Protein AF-A0A5N6K9A7-F1 (afdb_monomer_lite)

Organism: Monilinia laxa (NCBI:txid61186)

Radius of gyration: 18.16 Å; chains: 1; bounding box: 36×32×53 Å

pLDDT: mean 85.31, std 17.47, range [43.31, 98.75]

Secondary structure (DSSP, 8-state):
--HHHHTTT---SSGGGG--TT-----HHHHHH-S-SSSBPEE-S-HHHHH-B-TT--BS-BSEE---TT---EEEEEEEBS-TT--TTTSSSSSPPPEEEEE--TTSSS-EEEEPEE-SSEEEEEEEGGGS--TT-EEEEEEEEEETTEE-TT--HHHHHHHTTTS-EEEEEEEEEEE-

Structure (mmCIF, N/CA/C/O backbone):
data_AF-A0A5N6K9A7-F1
#
_entry.id   AF-A0A5N6K9A7-F1
#
loop_
_atom_site.group_PDB
_atom_site.id
_atom_site.type_symbol
_atom_site.label_atom_id
_atom_site.label_alt_id
_atom_site.label_comp_id
_atom_site.label_asym_id
_atom_site.label_entity_id
_atom_site.label_seq_id
_atom_site.pdbx_PDB_ins_code
_atom_site.Cartn_x
_atom_site.Cartn_y
_atom_site.Cartn_z
_atom_site.occupancy
_atom_site.B_iso_or_equiv
_atom_site.auth_seq_id
_atom_site.auth_comp_id
_atom_site.auth_asym_id
_atom_site.auth_atom_id
_atom_site.pdbx_PDB_model_num
ATOM 1 N N . MET A 1 1 ? 2.506 -6.231 -30.644 1.00 43.56 1 MET A N 1
ATOM 2 C CA . MET A 1 1 ? 2.760 -5.027 -29.828 1.00 43.56 1 MET A CA 1
ATOM 3 C C . MET A 1 1 ? 2.433 -3.835 -30.696 1.00 43.56 1 MET A C 1
ATOM 5 O O . MET A 1 1 ? 2.928 -3.794 -31.818 1.00 43.56 1 MET A O 1
ATOM 9 N N . SER A 1 2 ? 1.541 -2.961 -30.240 1.00 44.22 2 SER A N 1
ATOM 10 C CA . SER A 1 2 ? 1.207 -1.730 -30.962 1.00 44.22 2 SER A CA 1
ATOM 11 C C . SER A 1 2 ? 2.264 -0.651 -30.682 1.00 44.22 2 SER A C 1
ATOM 13 O O . SER A 1 2 ? 3.007 -0.740 -29.702 1.00 44.22 2 SER A O 1
ATOM 15 N N . ASN A 1 3 ? 2.329 0.389 -31.517 1.00 43.31 3 ASN A N 1
ATOM 16 C CA . ASN A 1 3 ? 3.191 1.550 -31.252 1.00 43.31 3 ASN A CA 1
ATOM 17 C C . ASN A 1 3 ? 2.805 2.267 -29.944 1.00 43.31 3 ASN A C 1
ATOM 19 O O . ASN A 1 3 ? 3.650 2.902 -29.318 1.00 43.31 3 ASN A O 1
ATOM 23 N N . GLU A 1 4 ? 1.553 2.115 -29.501 1.00 50.56 4 GLU A N 1
ATOM 24 C CA . GLU A 1 4 ? 1.071 2.623 -28.216 1.00 50.56 4 GLU A CA 1
ATOM 25 C C . GLU A 1 4 ? 1.724 1.876 -27.044 1.00 50.56 4 GLU A C 1
ATOM 27 O O . GLU A 1 4 ? 2.183 2.522 -26.108 1.00 50.56 4 GLU A O 1
ATOM 32 N N . ASP A 1 5 ? 1.875 0.548 -27.133 1.00 46.38 5 ASP A N 1
ATOM 33 C CA . ASP A 1 5 ? 2.557 -0.257 -26.107 1.00 46.38 5 ASP A CA 1
ATOM 34 C C . ASP A 1 5 ? 4.063 0.050 -26.030 1.00 46.38 5 ASP A C 1
ATOM 36 O O . ASP A 1 5 ? 4.670 0.003 -24.956 1.00 46.38 5 ASP A O 1
ATOM 40 N N . PHE A 1 6 ? 4.686 0.348 -27.176 1.00 51.25 6 PHE A N 1
ATOM 41 C CA . PHE A 1 6 ? 6.111 0.677 -27.267 1.00 51.25 6 PHE A CA 1
ATOM 42 C C . PHE A 1 6 ? 6.404 2.077 -26.707 1.00 51.25 6 PHE A C 1
ATOM 44 O O . PHE A 1 6 ? 7.316 2.242 -25.893 1.00 51.25 6 PHE A O 1
ATOM 51 N N . GLY A 1 7 ? 5.569 3.060 -27.062 1.00 49.47 7 GLY A N 1
ATOM 52 C CA . GLY A 1 7 ? 5.656 4.448 -26.603 1.00 49.47 7 GLY A CA 1
ATOM 53 C C . GLY A 1 7 ? 5.235 4.682 -25.148 1.00 49.47 7 GLY A C 1
ATOM 54 O O . GLY A 1 7 ? 5.228 5.829 -24.724 1.00 49.47 7 GLY A O 1
ATOM 55 N N . ILE A 1 8 ? 4.876 3.631 -24.399 1.00 51.97 8 ILE A N 1
ATOM 56 C CA . ILE A 1 8 ? 4.678 3.641 -22.934 1.00 51.97 8 ILE A CA 1
ATOM 57 C C . ILE A 1 8 ? 5.927 3.129 -22.191 1.00 51.97 8 ILE A C 1
ATOM 59 O O . ILE A 1 8 ? 6.092 3.396 -21.004 1.00 51.97 8 ILE A O 1
ATOM 63 N N . LYS A 1 9 ? 6.811 2.374 -22.860 1.00 43.75 9 LYS A N 1
ATOM 64 C CA . LYS A 1 9 ? 7.976 1.729 -22.222 1.00 43.75 9 LYS A CA 1
ATOM 65 C C . LYS A 1 9 ? 9.311 2.386 -22.548 1.00 43.75 9 LYS A C 1
ATOM 67 O O . LYS A 1 9 ? 10.264 2.191 -21.804 1.00 43.75 9 LYS A O 1
ATOM 72 N N . HIS A 1 10 ? 9.401 3.112 -23.657 1.00 50.91 10 HIS A N 1
ATOM 73 C CA . HIS A 1 10 ? 10.628 3.771 -24.088 1.00 50.91 10 HIS A CA 1
ATOM 74 C C . HIS A 1 10 ? 10.335 5.244 -24.342 1.00 50.91 10 HIS A C 1
ATOM 76 O O . HIS A 1 10 ? 9.653 5.575 -25.308 1.00 50.91 10 HIS A O 1
ATOM 82 N N . PHE A 1 11 ? 10.865 6.120 -23.485 1.00 51.84 11 PHE A N 1
ATOM 83 C CA . PHE A 1 11 ? 10.839 7.563 -23.707 1.00 51.84 11 PHE A CA 1
ATOM 84 C C . PHE A 1 11 ? 12.014 7.919 -24.632 1.00 51.84 11 PHE A C 1
ATOM 86 O O . PHE A 1 11 ? 13.167 7.847 -24.195 1.00 51.84 11 PHE A O 1
ATOM 93 N N . PRO A 1 12 ? 11.789 8.228 -25.920 1.00 51.00 12 PRO A N 1
ATOM 94 C CA . PRO A 1 12 ? 12.880 8.554 -26.824 1.00 51.00 12 PRO A CA 1
ATOM 95 C C . PRO A 1 12 ? 13.556 9.863 -26.396 1.00 51.00 12 PRO A C 1
ATOM 97 O O . PRO A 1 12 ? 12.897 10.825 -26.003 1.00 51.00 12 PRO A O 1
ATOM 100 N N . ALA A 1 13 ? 14.886 9.911 -26.514 1.00 45.12 13 ALA A N 1
ATOM 101 C CA . ALA A 1 13 ? 15.670 11.126 -26.274 1.00 45.12 13 ALA A CA 1
ATOM 102 C C . ALA A 1 13 ? 15.270 12.277 -27.220 1.00 45.12 13 ALA A C 1
ATOM 104 O O . ALA A 1 13 ? 15.420 13.449 -26.878 1.00 45.12 13 ALA A O 1
ATOM 105 N N . ASP A 1 14 ? 14.719 11.932 -28.388 1.00 50.00 14 ASP A N 1
ATOM 106 C CA . ASP A 1 14 ? 14.098 12.860 -29.323 1.00 50.00 14 ASP A CA 1
ATOM 107 C C . ASP A 1 14 ? 12.569 12.737 -29.257 1.00 50.00 14 ASP A C 1
ATOM 109 O O . ASP A 1 14 ? 11.982 11.702 -29.585 1.00 50.00 14 ASP A O 1
ATOM 113 N N . LYS A 1 15 ? 11.917 13.827 -28.847 1.00 53.06 15 LYS A N 1
ATOM 114 C CA . LYS A 1 15 ? 10.461 13.927 -28.679 1.00 53.06 15 LYS A CA 1
ATOM 115 C C . LYS A 1 15 ? 9.676 13.703 -29.977 1.00 53.06 15 LYS A C 1
ATOM 117 O O . LYS A 1 15 ? 8.495 13.366 -29.914 1.00 53.06 15 LYS A O 1
ATOM 122 N N . SER A 1 16 ? 10.307 13.866 -31.140 1.00 56.94 16 SER A N 1
ATOM 123 C CA . SER A 1 16 ? 9.685 13.639 -32.452 1.00 56.94 16 SER A CA 1
ATOM 124 C C . SER A 1 16 ? 9.429 12.158 -32.766 1.00 56.94 16 SER A C 1
ATOM 126 O O . SER A 1 16 ? 8.637 11.844 -33.653 1.00 56.94 16 SER A O 1
ATOM 128 N N . HIS A 1 17 ? 10.026 11.237 -32.004 1.00 58.94 17 HIS A N 1
ATOM 129 C CA . HIS A 1 17 ? 9.906 9.790 -32.202 1.00 58.94 17 HIS A CA 1
ATOM 130 C C . HIS A 1 17 ? 8.843 9.121 -31.321 1.00 58.94 17 HIS A C 1
ATOM 132 O O . HIS A 1 17 ? 8.849 7.903 -31.161 1.00 58.94 17 HIS A O 1
ATOM 138 N N . PHE A 1 18 ? 7.912 9.886 -30.741 1.00 52.88 18 PHE A N 1
ATOM 139 C CA . PHE A 1 18 ? 6.827 9.299 -29.950 1.00 52.88 18 PHE A CA 1
ATOM 140 C C . PHE A 1 18 ? 5.837 8.480 -30.801 1.00 52.88 18 PHE A C 1
ATOM 142 O O . PHE A 1 18 ? 5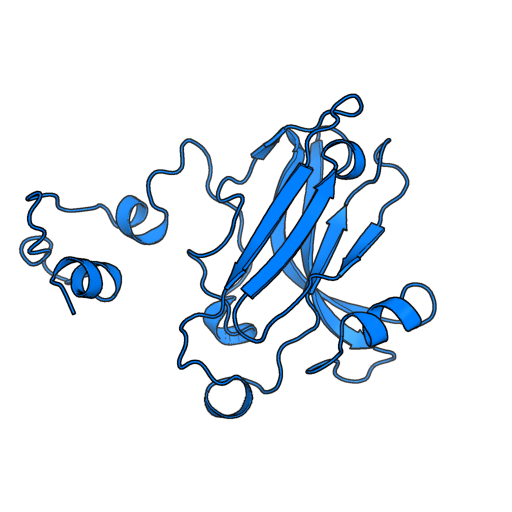.123 7.664 -30.236 1.00 52.88 18 PHE A O 1
ATOM 149 N N . PHE A 1 19 ? 5.814 8.658 -32.136 1.00 57.25 19 PHE A N 1
ATOM 150 C CA . PHE A 1 19 ? 5.053 7.888 -33.148 1.00 57.25 19 PHE A CA 1
ATOM 151 C C . PHE A 1 19 ? 3.651 7.402 -32.716 1.00 57.25 19 PHE A C 1
ATOM 153 O O . PHE A 1 19 ? 3.182 6.341 -33.140 1.00 57.25 19 PHE A O 1
ATOM 160 N N . ARG A 1 20 ? 2.967 8.180 -31.870 1.00 57.44 20 ARG A N 1
ATOM 161 C CA . ARG A 1 20 ? 1.601 7.908 -31.432 1.00 57.44 20 ARG A CA 1
ATOM 162 C C . ARG A 1 20 ? 0.644 8.305 -32.546 1.00 57.44 20 ARG A C 1
ATOM 164 O O . ARG A 1 20 ? 0.802 9.363 -33.155 1.00 57.44 20 ARG A O 1
ATOM 171 N N . ASN A 1 21 ? -0.388 7.493 -32.765 1.00 50.00 21 ASN A N 1
ATOM 172 C CA . ASN A 1 21 ? -1.417 7.765 -33.774 1.00 50.00 21 ASN A CA 1
ATOM 173 C C . ASN A 1 21 ? -2.190 9.074 -33.516 1.00 50.00 21 ASN A C 1
ATOM 175 O O . ASN A 1 21 ? -2.781 9.620 -34.441 1.00 50.00 21 ASN A O 1
ATOM 179 N N . ASP A 1 22 ? -2.178 9.585 -32.279 1.00 58.28 22 ASP A N 1
ATOM 180 C CA . ASP A 1 22 ? -2.814 10.850 -31.891 1.00 58.28 22 ASP A CA 1
ATOM 181 C C . ASP A 1 22 ? -1.921 12.091 -32.101 1.00 58.28 22 ASP A C 1
ATOM 183 O O . ASP A 1 22 ? -2.355 13.209 -31.821 1.00 58.28 22 ASP A O 1
ATOM 187 N N . GLY A 1 23 ? -0.683 11.914 -32.582 1.00 57.12 23 GLY A N 1
ATOM 188 C CA . GLY A 1 23 ? 0.262 13.001 -32.853 1.00 57.12 23 GLY A CA 1
ATOM 189 C C . GLY A 1 23 ? 0.718 13.774 -31.611 1.00 57.12 23 GLY A C 1
ATOM 190 O O . GLY A 1 23 ? 1.364 14.814 -31.744 1.00 57.12 23 GLY A O 1
ATOM 191 N N . LYS A 1 24 ? 0.388 13.302 -30.401 1.00 58.09 24 LYS A N 1
ATOM 192 C CA . LYS A 1 24 ? 0.774 13.970 -29.15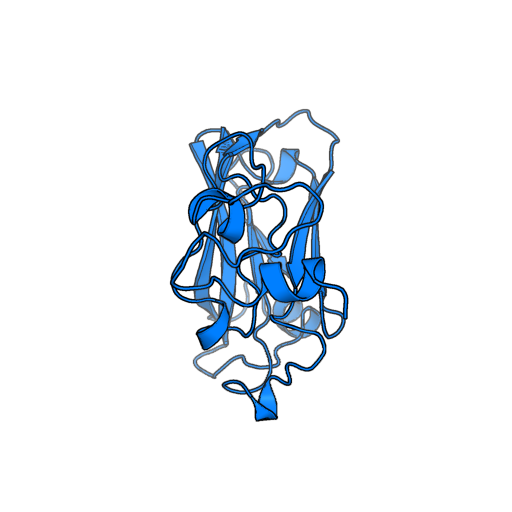8 1.00 58.09 24 LYS A CA 1
ATOM 193 C C . LYS A 1 24 ? 2.173 13.572 -28.717 1.00 58.09 24 LYS A C 1
ATOM 195 O O . LYS A 1 24 ? 2.525 12.397 -28.665 1.00 58.09 24 LYS A O 1
ATOM 200 N N . ILE A 1 25 ? 2.928 14.580 -28.302 1.00 60.78 25 ILE A N 1
ATOM 201 C CA . ILE A 1 25 ? 4.179 14.432 -27.565 1.00 60.78 25 ILE A CA 1
ATOM 202 C C . ILE A 1 25 ? 3.831 14.645 -26.093 1.00 60.78 25 ILE A C 1
ATOM 204 O O . ILE A 1 25 ? 3.499 15.764 -25.707 1.00 60.78 25 ILE A O 1
ATOM 208 N N . LEU A 1 26 ? 3.860 13.578 -25.295 1.00 52.69 26 LEU A N 1
ATOM 209 C CA . LEU A 1 26 ? 3.613 13.664 -23.854 1.00 52.69 26 LEU A CA 1
ATOM 210 C C . LEU A 1 26 ? 4.799 14.351 -23.164 1.00 52.69 26 LEU A C 1
ATOM 212 O O . LEU A 1 26 ? 5.957 14.127 -23.538 1.00 52.69 26 LEU A O 1
ATOM 216 N N . THR A 1 27 ? 4.541 15.177 -22.147 1.00 58.44 27 THR A N 1
ATOM 217 C CA . THR A 1 27 ? 5.612 15.571 -21.218 1.00 58.44 27 THR A CA 1
ATOM 218 C C . THR A 1 27 ? 6.054 14.368 -20.380 1.00 58.44 27 THR A C 1
ATOM 220 O O . THR A 1 27 ? 5.375 13.340 -20.340 1.00 58.44 27 THR A O 1
ATOM 223 N N . TRP A 1 28 ? 7.211 14.470 -19.718 1.00 49.22 28 TRP A N 1
ATOM 224 C CA . TRP A 1 28 ? 7.684 13.405 -18.829 1.00 49.22 28 TRP A CA 1
ATOM 225 C C . TRP A 1 28 ? 6.651 13.113 -17.732 1.00 49.22 28 TRP A C 1
ATOM 227 O O . TRP A 1 28 ? 6.349 11.955 -17.467 1.00 49.22 28 TRP A O 1
ATOM 237 N N . GLU A 1 29 ? 6.025 14.153 -17.180 1.00 52.69 29 GLU A N 1
ATOM 238 C CA . GLU A 1 29 ? 4.954 14.031 -16.192 1.00 52.69 29 GLU A CA 1
ATOM 239 C C . GLU A 1 29 ? 3.720 13.328 -16.773 1.00 52.69 29 GLU A C 1
ATOM 241 O O . GLU A 1 29 ? 3.194 12.405 -16.159 1.00 52.69 29 GLU A O 1
ATOM 246 N N . GLU A 1 30 ? 3.274 13.695 -17.977 1.00 52.38 30 GLU A N 1
ATOM 247 C CA . GLU A 1 30 ? 2.112 13.059 -18.616 1.00 52.38 30 GLU A CA 1
ATOM 248 C C . GLU A 1 30 ? 2.361 11.586 -18.982 1.00 52.38 30 GLU A C 1
ATOM 250 O O . GLU A 1 30 ? 1.428 10.781 -18.970 1.00 52.38 30 GLU A O 1
ATOM 255 N N . TYR A 1 31 ? 3.609 11.226 -19.288 1.00 49.44 31 TYR A N 1
ATOM 256 C CA . TYR A 1 31 ? 4.033 9.853 -19.562 1.00 49.44 31 TYR A CA 1
ATOM 257 C C . TYR A 1 31 ? 4.165 9.007 -18.296 1.00 49.44 31 TYR A C 1
ATOM 259 O O . TYR A 1 31 ? 3.783 7.840 -18.301 1.00 49.44 31 TYR A O 1
ATOM 267 N N . PHE A 1 32 ? 4.698 9.582 -17.218 1.00 44.53 32 PHE A N 1
ATOM 268 C CA . PHE A 1 32 ? 4.996 8.845 -15.992 1.00 44.53 32 PHE A CA 1
ATOM 269 C C . PHE A 1 32 ? 3.779 8.729 -15.061 1.00 44.53 32 PHE A C 1
ATOM 271 O O . PHE A 1 32 ? 3.665 7.768 -14.309 1.00 44.53 32 PHE A O 1
ATOM 278 N N . ILE A 1 33 ? 2.853 9.689 -15.114 1.00 53.62 33 ILE A N 1
ATOM 279 C CA . ILE A 1 33 ? 1.779 9.841 -14.120 1.00 53.62 33 ILE A CA 1
ATOM 280 C C . ILE A 1 33 ? 0.387 9.585 -14.728 1.00 53.62 33 ILE A C 1
ATOM 282 O O . ILE A 1 33 ? -0.538 9.173 -14.028 1.00 53.62 33 ILE A O 1
ATOM 286 N N . GLY A 1 34 ? 0.212 9.781 -16.039 1.00 53.53 34 GLY A N 1
ATOM 287 C CA . GLY A 1 34 ? -1.108 9.792 -16.675 1.00 53.53 34 GLY A CA 1
ATOM 288 C C . GLY A 1 34 ? -1.931 11.041 -16.316 1.00 53.53 34 GLY A C 1
ATOM 289 O O . GLY A 1 34 ? -1.455 11.966 -15.661 1.00 53.53 34 GLY A O 1
ATOM 290 N N . LYS A 1 35 ? -3.196 11.096 -16.764 1.00 52.72 35 LYS A N 1
ATOM 291 C CA . LYS A 1 35 ? -4.131 12.207 -16.479 1.00 52.72 35 LYS A CA 1
ATOM 292 C C . LYS A 1 35 ? -4.656 12.151 -15.036 1.00 52.72 35 LYS A C 1
ATOM 294 O O . LYS A 1 35 ? -5.850 11.947 -14.820 1.00 52.72 35 LYS A O 1
ATOM 299 N N . ILE A 1 36 ? -3.792 12.314 -14.042 1.00 58.47 36 ILE A N 1
ATOM 300 C CA . ILE A 1 36 ? -4.244 12.541 -12.666 1.00 58.47 36 ILE A CA 1
ATOM 301 C C . ILE A 1 36 ? -4.672 14.004 -12.545 1.00 58.47 36 ILE A C 1
ATOM 303 O O . ILE A 1 36 ? -3.915 14.915 -12.870 1.00 58.47 36 ILE A O 1
ATOM 307 N N . VAL A 1 37 ? -5.894 14.241 -12.069 1.00 63.72 37 VAL A N 1
ATOM 308 C CA . VAL A 1 37 ? -6.324 15.577 -11.641 1.00 63.72 37 VAL A CA 1
ATOM 309 C C . VAL A 1 37 ? -5.933 15.732 -10.169 1.00 63.72 37 VAL A C 1
ATOM 311 O O . VAL A 1 37 ? -6.604 15.186 -9.298 1.00 63.72 37 VAL A O 1
ATOM 314 N N . GLY A 1 38 ? -4.837 16.443 -9.891 1.00 74.19 38 GLY A N 1
ATOM 315 C CA . GLY A 1 38 ? -4.343 16.706 -8.530 1.00 74.19 38 GLY A CA 1
ATOM 316 C C . GLY A 1 38 ? -2.875 16.324 -8.319 1.00 74.19 38 GLY A C 1
ATOM 317 O O . GLY A 1 38 ? -2.173 15.987 -9.267 1.00 74.19 38 GLY A O 1
ATOM 318 N N . GLU A 1 39 ? -2.405 16.398 -7.069 1.00 86.81 39 GLU A N 1
ATOM 319 C CA . GLU A 1 39 ? -1.046 15.965 -6.710 1.00 86.81 39 GLU A CA 1
ATOM 320 C C . GLU A 1 39 ? -0.945 14.427 -6.800 1.00 86.81 39 GLU A C 1
ATOM 322 O O . GLU A 1 39 ? -1.823 13.742 -6.258 1.00 86.81 39 GLU A O 1
ATOM 327 N N . PRO A 1 40 ? 0.080 13.869 -7.472 1.00 90.50 40 PRO A N 1
ATOM 328 C CA . PRO A 1 40 ? 0.271 12.423 -7.576 1.00 90.50 40 PRO A CA 1
ATOM 329 C C . PRO A 1 40 ? 0.575 11.799 -6.213 1.00 90.50 40 PRO A C 1
ATOM 331 O O . PRO A 1 40 ? 1.139 12.453 -5.335 1.00 90.50 40 PRO A O 1
ATOM 334 N N . LEU A 1 41 ? 0.220 10.523 -6.051 1.00 94.19 41 LEU A N 1
ATOM 335 C CA . LEU A 1 41 ? 0.548 9.723 -4.875 1.00 94.19 41 LEU A CA 1
ATOM 336 C C . LEU A 1 41 ? 2.024 9.882 -4.507 1.00 94.19 41 LEU A C 1
ATOM 338 O O . LEU A 1 41 ? 2.915 9.724 -5.342 1.00 94.19 41 LEU A O 1
ATOM 342 N N . GLN A 1 42 ? 2.281 10.151 -3.230 1.00 95.38 42 GLN A N 1
ATOM 343 C CA . GLN A 1 42 ? 3.636 10.164 -2.717 1.00 95.38 42 GLN A CA 1
ATOM 344 C C . GLN A 1 42 ? 4.124 8.723 -2.553 1.00 95.38 42 GLN A C 1
ATOM 346 O O . GLN A 1 42 ? 3.733 8.025 -1.620 1.00 95.38 42 GLN A O 1
ATOM 351 N N . ILE A 1 43 ? 4.987 8.297 -3.468 1.00 94.56 43 ILE A N 1
ATOM 352 C CA . ILE A 1 43 ? 5.684 7.013 -3.431 1.00 94.56 43 ILE A CA 1
ATOM 353 C C . ILE A 1 43 ? 7.077 7.247 -2.841 1.00 94.56 43 ILE A C 1
ATOM 355 O O . ILE A 1 43 ? 7.769 8.200 -3.204 1.00 94.56 43 ILE A O 1
ATOM 359 N N . PHE A 1 44 ? 7.476 6.402 -1.899 1.00 90.56 44 PHE A N 1
ATOM 360 C CA . PHE A 1 44 ? 8.800 6.436 -1.293 1.00 90.56 44 PHE A CA 1
ATOM 361 C C . PHE A 1 44 ? 9.741 5.493 -2.036 1.00 90.56 44 PHE A C 1
ATOM 363 O O . PHE A 1 44 ? 9.345 4.394 -2.422 1.00 90.56 44 PHE A O 1
ATOM 370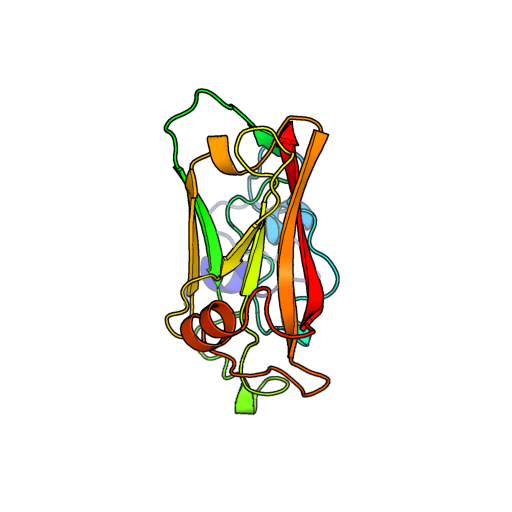 N N . SER A 1 45 ? 11.015 5.885 -2.138 1.00 78.25 45 SER A N 1
ATOM 371 C CA . SER A 1 45 ? 12.088 5.072 -2.732 1.00 78.25 45 SER A CA 1
ATOM 372 C C . SER A 1 45 ? 11.778 4.595 -4.167 1.00 78.25 45 SER A C 1
ATOM 374 O O . SER A 1 45 ? 10.933 5.173 -4.848 1.00 78.25 45 SER A O 1
ATOM 376 N N . SER A 1 46 ? 12.492 3.573 -4.648 1.00 83.69 46 SER A N 1
ATOM 377 C CA . SER A 1 46 ? 12.186 2.888 -5.906 1.00 83.69 46 SER A CA 1
ATOM 378 C C . SER A 1 46 ? 11.458 1.572 -5.592 1.00 83.69 46 SER A C 1
ATOM 380 O O . SER A 1 46 ? 12.114 0.556 -5.335 1.00 83.69 46 SER A O 1
ATOM 382 N N . PRO A 1 47 ? 10.108 1.543 -5.578 1.00 85.81 47 PRO A N 1
ATOM 383 C CA . PRO A 1 47 ? 9.358 0.312 -5.313 1.00 85.81 47 PRO A CA 1
ATOM 384 C C . PRO A 1 47 ? 9.570 -0.758 -6.395 1.00 85.81 47 PRO A C 1
ATOM 386 O O . PRO A 1 47 ? 9.333 -1.941 -6.142 1.00 85.81 47 PRO A O 1
ATOM 389 N N . GLU A 1 48 ? 10.060 -0.373 -7.574 1.00 87.50 48 GLU A N 1
ATOM 390 C CA . GLU A 1 48 ? 10.442 -1.309 -8.630 1.00 87.50 48 GLU A CA 1
ATOM 391 C C . GLU A 1 48 ? 11.659 -2.132 -8.195 1.00 87.50 48 GLU A C 1
ATOM 393 O O . GLU A 1 48 ? 11.591 -3.361 -8.150 1.00 87.50 48 GLU A O 1
ATOM 398 N N . ASP A 1 49 ? 12.730 -1.465 -7.766 1.00 84.62 49 ASP A N 1
ATOM 399 C CA . ASP A 1 49 ? 13.985 -2.126 -7.395 1.00 84.62 49 ASP A CA 1
ATOM 400 C C . ASP A 1 49 ? 13.865 -2.920 -6.086 1.00 84.62 49 ASP A C 1
ATOM 402 O O . ASP A 1 49 ? 14.398 -4.024 -5.956 1.00 84.62 49 ASP A O 1
ATOM 406 N N . LEU A 1 50 ? 13.151 -2.371 -5.099 1.00 86.81 50 LEU A N 1
ATOM 407 C CA . LEU A 1 50 ? 13.086 -2.952 -3.752 1.00 86.81 50 LEU A CA 1
ATOM 408 C C . LEU A 1 50 ? 11.982 -4.003 -3.597 1.00 86.81 50 LEU A C 1
ATOM 410 O O . LEU A 1 50 ? 12.111 -4.953 -2.805 1.00 86.81 50 LEU A O 1
ATOM 414 N N . HIS A 1 51 ? 10.880 -3.831 -4.328 1.00 91.56 51 HIS A N 1
ATOM 415 C CA . HIS A 1 51 ? 9.657 -4.603 -4.120 1.00 91.56 51 HIS A CA 1
ATOM 416 C C . HIS A 1 51 ? 9.100 -5.243 -5.391 1.00 91.56 51 HIS A C 1
ATOM 418 O O . HIS A 1 51 ? 8.170 -6.041 -5.283 1.00 91.56 51 HIS A O 1
ATOM 424 N N . GLY A 1 52 ? 9.649 -4.954 -6.575 1.00 92.56 52 GLY A N 1
ATOM 425 C CA . GLY A 1 52 ? 9.122 -5.479 -7.832 1.00 92.56 52 GLY A CA 1
ATOM 426 C C . GLY A 1 52 ? 7.729 -4.939 -8.175 1.00 92.56 52 GLY A C 1
ATOM 427 O O . GLY A 1 52 ? 6.972 -5.630 -8.860 1.00 92.56 52 GLY A O 1
ATOM 428 N N . ILE A 1 53 ? 7.371 -3.744 -7.687 1.00 94.56 53 ILE A N 1
ATOM 429 C CA . ILE A 1 53 ? 6.053 -3.110 -7.862 1.00 94.56 53 ILE A CA 1
ATOM 430 C C . ILE A 1 53 ? 6.129 -2.014 -8.922 1.00 94.56 53 ILE A C 1
ATOM 432 O O . ILE A 1 53 ? 7.002 -1.159 -8.845 1.00 94.56 53 ILE A O 1
ATOM 436 N N . SER A 1 54 ? 5.173 -1.985 -9.852 1.00 92.69 54 SER A N 1
ATOM 437 C CA . SER A 1 54 ? 5.060 -0.916 -10.851 1.00 92.69 54 SER A CA 1
ATOM 438 C C . SER A 1 54 ? 4.639 0.411 -10.208 1.00 92.69 54 SER A C 1
ATOM 440 O O . SER A 1 54 ? 3.541 0.503 -9.647 1.00 92.69 54 SER A O 1
ATOM 442 N N . GLN A 1 55 ? 5.453 1.461 -10.364 1.00 90.50 55 GLN A N 1
ATOM 443 C CA . GLN A 1 55 ? 5.145 2.811 -9.855 1.00 90.50 55 GLN A CA 1
ATOM 444 C C . GLN A 1 55 ? 3.877 3.424 -10.459 1.00 90.50 55 GLN A C 1
ATOM 446 O O . GLN A 1 55 ? 3.246 4.278 -9.844 1.00 90.50 55 GLN A O 1
ATOM 451 N N . THR A 1 56 ? 3.471 2.969 -11.640 1.00 87.38 56 THR A N 1
ATOM 452 C CA . THR A 1 56 ? 2.329 3.517 -12.382 1.00 87.38 56 THR A CA 1
ATOM 453 C C . THR A 1 56 ? 1.030 2.744 -12.148 1.00 87.38 56 THR A C 1
ATOM 455 O O . THR A 1 56 ? -0.016 3.108 -12.679 1.00 87.38 56 THR A O 1
ATOM 458 N N . SER A 1 57 ? 1.075 1.678 -11.344 1.00 92.75 57 SER A N 1
ATOM 459 C CA . SER A 1 57 ? -0.068 0.788 -11.104 1.00 92.75 57 SER A CA 1
ATOM 460 C C . SER A 1 57 ? -0.922 1.159 -9.888 1.00 92.75 57 SER A C 1
ATOM 462 O O . SER A 1 57 ? -1.980 0.562 -9.676 1.00 92.75 57 SER A O 1
ATOM 464 N N . PHE A 1 58 ? -0.472 2.119 -9.075 1.00 95.38 58 PHE A N 1
ATOM 465 C CA . PHE A 1 58 ? -1.129 2.466 -7.820 1.00 95.38 58 PHE A CA 1
ATOM 466 C C . PHE A 1 58 ? -2.501 3.098 -8.043 1.00 95.38 58 PHE A C 1
ATOM 468 O O . PHE A 1 58 ? -2.671 4.057 -8.792 1.00 95.38 58 PHE A O 1
ATOM 475 N N . THR A 1 59 ? -3.492 2.580 -7.330 1.00 94.94 59 THR A N 1
ATOM 476 C CA . THR A 1 59 ? -4.831 3.154 -7.221 1.00 94.94 59 THR A CA 1
ATOM 477 C C . THR A 1 59 ? -5.202 3.224 -5.738 1.00 94.94 59 THR A C 1
ATOM 479 O O . THR A 1 59 ? -5.021 2.219 -5.051 1.00 94.94 59 THR A O 1
ATOM 482 N N . PRO A 1 60 ? -5.732 4.352 -5.232 1.00 94.88 60 PRO A N 1
ATOM 483 C CA . PRO A 1 60 ? -5.945 5.613 -5.947 1.00 94.88 60 PRO A CA 1
ATOM 484 C C . PRO A 1 60 ? -4.626 6.307 -6.338 1.00 94.88 60 PRO A C 1
ATOM 486 O O . PRO A 1 60 ? -3.694 6.311 -5.534 1.00 94.88 60 PRO A O 1
ATOM 489 N N . PRO A 1 61 ? -4.535 6.905 -7.540 1.00 92.06 61 PRO A N 1
ATOM 490 C CA . PRO A 1 61 ? -3.275 7.458 -8.037 1.00 92.06 61 PRO A CA 1
ATOM 491 C C . PRO A 1 61 ? -2.978 8.874 -7.502 1.00 92.06 61 PRO A C 1
ATOM 493 O O . PRO A 1 61 ? -1.836 9.322 -7.544 1.00 92.06 61 PRO A O 1
ATOM 496 N N . GLN A 1 62 ? -3.978 9.591 -6.977 1.00 90.94 62 GLN A N 1
ATOM 497 C CA . GLN A 1 62 ? -3.812 10.906 -6.347 1.00 90.94 62 GLN A CA 1
ATOM 498 C C . GLN A 1 62 ? -3.382 10.808 -4.875 1.00 90.94 62 GLN A C 1
ATOM 500 O O . GLN A 1 62 ? -3.807 9.904 -4.161 1.00 90.94 62 GLN A O 1
ATOM 505 N N . LYS A 1 63 ? -2.619 11.793 -4.386 1.00 94.38 63 LYS A N 1
ATOM 506 C CA . LYS A 1 63 ? -2.162 11.893 -2.988 1.00 94.38 63 LYS A CA 1
ATOM 507 C C . LYS A 1 63 ? -3.293 12.101 -1.991 1.00 94.38 63 LYS A C 1
ATOM 509 O O . LYS A 1 63 ? -3.244 11.567 -0.887 1.00 94.38 63 LYS A O 1
ATOM 514 N N . TYR A 1 64 ? -4.280 12.915 -2.353 1.00 94.31 64 TYR A N 1
ATOM 515 C CA . TYR A 1 64 ? -5.339 13.327 -1.439 1.00 94.31 64 TYR A CA 1
ATOM 516 C C . TYR A 1 64 ? -6.570 12.439 -1.584 1.00 94.31 64 TYR A C 1
ATOM 518 O O . TYR A 1 64 ? -7.138 12.314 -2.670 1.00 94.31 64 TYR A O 1
ATOM 526 N N . LEU A 1 65 ? -7.011 11.861 -0.470 1.00 92.19 65 LEU A N 1
ATOM 527 C CA . LEU A 1 65 ? -8.254 11.103 -0.370 1.00 92.19 65 LEU A CA 1
ATOM 528 C C . LEU A 1 65 ? -9.251 11.872 0.485 1.00 92.19 65 LEU A C 1
ATOM 530 O O . LEU A 1 65 ? -8.870 12.522 1.453 1.00 92.19 65 LEU A O 1
ATOM 534 N N . GLN A 1 66 ? -10.533 11.782 0.149 1.00 87.56 66 GLN A N 1
ATOM 535 C CA . GLN A 1 66 ? -11.578 12.396 0.959 1.00 87.56 66 GLN A CA 1
ATOM 536 C C . GLN A 1 66 ? -11.893 11.491 2.149 1.00 87.56 66 GLN A C 1
ATOM 538 O O . GLN A 1 66 ? -12.323 10.351 1.968 1.00 87.56 66 GLN A O 1
ATOM 543 N N . ALA A 1 67 ? -11.681 11.994 3.365 1.00 81.50 67 ALA A N 1
ATOM 544 C CA . ALA A 1 67 ? -12.158 11.326 4.567 1.00 81.50 67 ALA A CA 1
ATOM 545 C C . ALA A 1 67 ? -13.627 11.676 4.810 1.00 81.50 67 ALA A C 1
ATOM 547 O O . ALA A 1 67 ? -14.044 12.826 4.691 1.00 81.50 67 ALA A O 1
ATOM 548 N N . SER A 1 68 ? -14.419 10.681 5.197 1.00 83.75 68 SER A N 1
ATOM 549 C CA . SER A 1 68 ? -15.800 10.910 5.609 1.00 83.75 68 SER A CA 1
ATOM 550 C C . SER A 1 68 ? -16.230 9.859 6.634 1.00 83.75 68 SER A C 1
ATOM 552 O O . SER A 1 68 ? -16.374 8.687 6.277 1.00 83.75 68 SER A O 1
ATOM 554 N N . PRO A 1 69 ? -16.460 10.245 7.906 1.00 76.81 69 PRO A N 1
ATOM 555 C CA . PRO A 1 69 ? -16.840 9.302 8.961 1.00 76.81 69 PRO A CA 1
ATOM 556 C C . PRO A 1 69 ? -18.258 8.743 8.770 1.00 76.81 69 PRO A C 1
ATOM 558 O O . PRO A 1 69 ? -18.595 7.703 9.333 1.00 76.81 69 PRO A O 1
ATOM 561 N N . THR A 1 70 ? -19.088 9.417 7.970 1.00 83.38 70 THR A N 1
ATOM 562 C CA . THR A 1 70 ? -20.465 9.012 7.660 1.00 83.38 70 THR A CA 1
ATOM 563 C C . THR A 1 70 ? -20.593 8.299 6.315 1.00 83.38 70 THR A C 1
ATOM 565 O O . THR A 1 70 ? -21.677 7.813 5.992 1.00 83.38 70 THR A O 1
ATOM 568 N N . SER A 1 71 ? -19.515 8.213 5.528 1.00 85.31 71 SER A N 1
ATOM 569 C CA . SER A 1 71 ? -19.551 7.540 4.232 1.00 85.31 71 SER A CA 1
ATOM 570 C C . SER A 1 71 ? -19.657 6.020 4.384 1.00 85.31 71 SER A C 1
ATOM 572 O O . SER A 1 71 ? -19.015 5.395 5.236 1.00 85.31 71 SER A O 1
ATOM 574 N N . ASN A 1 72 ? -20.468 5.425 3.511 1.00 86.25 72 ASN A N 1
ATOM 575 C CA . ASN A 1 72 ? -20.557 3.979 3.308 1.00 86.25 72 ASN A CA 1
ATOM 576 C C . ASN A 1 72 ? -19.803 3.522 2.052 1.00 86.25 72 ASN A C 1
ATOM 578 O O . ASN A 1 72 ? -19.889 2.354 1.680 1.00 86.25 72 ASN A O 1
ATOM 582 N N . GLU A 1 73 ? -19.084 4.429 1.394 1.00 91.56 73 GLU A N 1
ATOM 583 C CA . GLU A 1 73 ? -18.262 4.104 0.237 1.00 91.56 73 GLU A CA 1
ATOM 584 C C . GLU A 1 73 ? -17.073 3.229 0.637 1.00 91.56 73 GLU A C 1
ATOM 586 O O . GLU A 1 73 ? -16.590 3.249 1.775 1.00 91.56 73 GLU A O 1
ATOM 591 N N . ILE A 1 74 ? -16.594 2.468 -0.339 1.00 93.94 74 ILE A N 1
ATOM 592 C CA . ILE A 1 74 ? -15.420 1.614 -0.232 1.00 93.94 74 ILE A CA 1
ATOM 593 C C . ILE A 1 74 ? -14.404 2.129 -1.241 1.00 93.94 74 ILE A C 1
ATOM 595 O O . ILE A 1 74 ? -14.738 2.344 -2.407 1.00 93.94 74 ILE A O 1
ATOM 599 N N . ILE A 1 75 ? -13.165 2.305 -0.794 1.00 94.88 75 ILE A N 1
ATOM 600 C CA . ILE A 1 75 ? -12.033 2.585 -1.670 1.00 94.88 75 ILE A CA 1
ATOM 601 C C . ILE A 1 75 ? -11.224 1.305 -1.822 1.00 94.88 75 ILE A C 1
ATOM 603 O O . ILE A 1 75 ? -10.849 0.674 -0.831 1.00 94.88 75 ILE A O 1
ATOM 607 N N . ARG A 1 76 ? -10.935 0.950 -3.076 1.00 97.31 76 ARG A N 1
ATOM 608 C CA . ARG A 1 76 ? -9.967 -0.090 -3.405 1.00 97.31 76 ARG A CA 1
ATOM 609 C C . ARG A 1 76 ? -8.578 0.518 -3.494 1.00 97.31 76 ARG A C 1
ATOM 611 O O . ARG A 1 76 ? -8.321 1.355 -4.359 1.00 97.31 76 ARG A O 1
ATOM 618 N N . PHE A 1 77 ? -7.688 0.030 -2.646 1.00 98.31 77 PHE A N 1
ATOM 619 C CA . PHE A 1 77 ? -6.257 0.199 -2.813 1.00 98.31 77 PHE A CA 1
ATOM 620 C C . PHE A 1 77 ? -5.743 -0.970 -3.641 1.00 98.31 77 PHE A C 1
ATOM 622 O O . PHE A 1 77 ? -6.017 -2.121 -3.303 1.00 98.31 77 PHE A O 1
ATOM 629 N N . GLN A 1 78 ? -5.028 -0.701 -4.727 1.00 98.25 78 GLN A N 1
ATOM 630 C CA . GLN A 1 78 ? -4.443 -1.751 -5.558 1.00 98.25 78 GLN A CA 1
ATOM 631 C C . GLN A 1 78 ? -3.173 -1.282 -6.262 1.00 98.25 78 GLN A C 1
ATOM 633 O O . GLN A 1 78 ? -3.000 -0.092 -6.519 1.00 98.25 78 GLN A O 1
ATOM 638 N N . PHE A 1 79 ? -2.298 -2.233 -6.564 1.00 97.69 79 PHE A N 1
ATOM 639 C CA . PHE A 1 79 ? -1.072 -2.050 -7.341 1.00 97.69 79 PHE A CA 1
ATOM 640 C C . PHE A 1 79 ? -0.614 -3.410 -7.880 1.00 97.69 79 PHE A C 1
ATOM 642 O O . PHE A 1 79 ? -1.067 -4.456 -7.410 1.00 97.69 79 PHE A O 1
ATOM 649 N N . SER A 1 80 ? 0.265 -3.419 -8.877 1.00 96.75 80 SER A N 1
ATOM 650 C CA . SER A 1 80 ? 0.733 -4.636 -9.542 1.00 96.75 80 SER A CA 1
ATOM 651 C C . SER A 1 80 ? 2.242 -4.789 -9.504 1.00 96.75 80 SER A C 1
ATOM 653 O O . SER A 1 80 ? 3.001 -3.851 -9.252 1.00 96.75 80 SER A O 1
ATOM 655 N N . LYS A 1 81 ? 2.695 -5.989 -9.868 1.00 94.94 81 LYS A N 1
ATOM 656 C CA . LYS A 1 81 ? 4.069 -6.21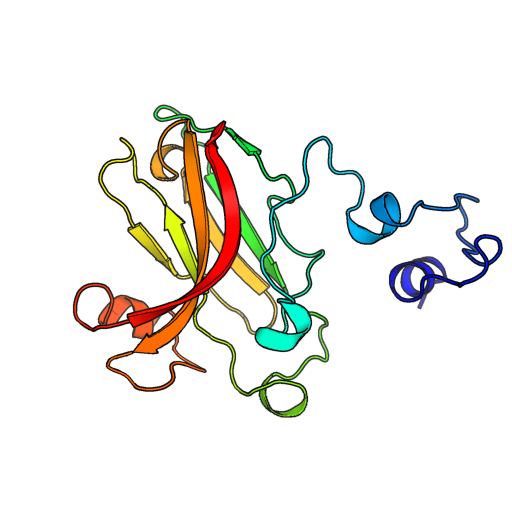0 -10.319 1.00 94.94 81 LYS A CA 1
ATOM 657 C C . LYS A 1 81 ? 4.452 -5.257 -11.453 1.00 94.94 81 LYS A C 1
ATOM 659 O O . LYS A 1 81 ? 3.589 -4.809 -12.210 1.00 94.94 81 LYS A O 1
ATOM 664 N N . ILE A 1 82 ? 5.758 -5.052 -11.633 1.00 91.50 82 ILE A N 1
ATOM 665 C CA . ILE A 1 82 ? 6.330 -4.287 -12.761 1.00 91.50 82 ILE A CA 1
ATOM 666 C C . ILE A 1 82 ? 5.840 -4.820 -14.116 1.00 91.50 82 ILE A C 1
ATOM 668 O O . ILE A 1 82 ? 5.482 -4.054 -15.005 1.00 91.50 82 ILE A O 1
ATOM 672 N N . CYS A 1 83 ? 5.817 -6.144 -14.293 1.00 86.56 83 CYS A N 1
ATOM 673 C CA . CYS A 1 83 ? 5.216 -6.786 -15.459 1.00 86.56 83 CYS A CA 1
ATOM 674 C C . CYS A 1 83 ? 4.878 -8.255 -15.180 1.00 86.56 83 CYS A C 1
ATOM 676 O O . CYS A 1 83 ? 5.316 -8.835 -14.186 1.00 86.56 83 CYS A O 1
ATOM 678 N N . THR A 1 84 ? 4.103 -8.873 -16.072 1.00 89.25 84 THR A N 1
ATOM 679 C CA . THR A 1 84 ? 3.650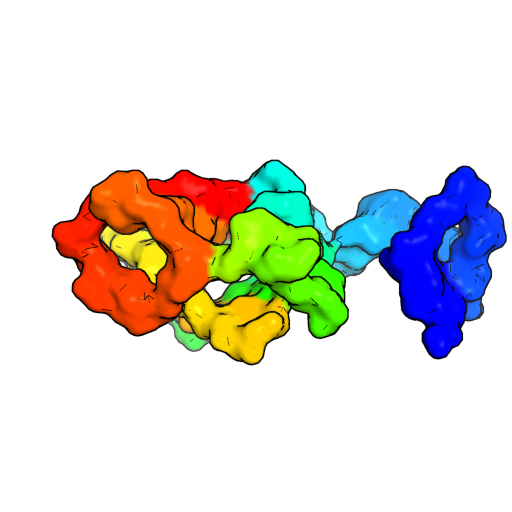 -10.271 -15.949 1.00 89.25 84 THR A CA 1
ATOM 680 C C . THR A 1 84 ? 4.796 -11.282 -15.939 1.00 89.25 84 THR A C 1
ATOM 682 O O . THR A 1 84 ? 4.654 -12.360 -15.372 1.00 89.25 84 THR A O 1
ATOM 685 N N . HIS A 1 85 ? 5.937 -10.935 -16.538 1.00 86.50 85 HIS A N 1
ATOM 686 C CA . HIS A 1 85 ? 7.132 -11.782 -16.589 1.00 86.50 85 HIS A CA 1
ATOM 687 C C . HIS A 1 85 ? 8.061 -11.592 -15.386 1.00 86.50 85 HIS A C 1
ATOM 689 O O . HIS A 1 85 ? 9.058 -12.304 -15.265 1.00 86.50 85 HIS A O 1
ATOM 695 N N . TYR A 1 86 ? 7.769 -10.624 -14.510 1.00 90.19 86 TYR A N 1
ATOM 696 C CA . TYR A 1 86 ? 8.602 -10.374 -13.347 1.00 90.19 86 TYR A CA 1
ATOM 697 C C . TYR A 1 86 ? 8.451 -11.516 -12.334 1.00 90.19 86 TYR A C 1
ATOM 699 O O . TYR A 1 86 ? 7.368 -11.796 -11.801 1.00 90.19 86 TYR A O 1
ATOM 707 N N . ASP A 1 87 ? 9.579 -12.163 -12.071 1.00 92.94 87 ASP A N 1
ATOM 708 C CA . ASP A 1 87 ? 9.737 -13.267 -11.133 1.00 92.94 87 ASP A CA 1
ATOM 709 C C . ASP A 1 87 ? 10.595 -12.749 -9.984 1.00 92.94 87 ASP A C 1
ATOM 711 O O . ASP A 1 87 ? 11.733 -12.335 -10.198 1.00 92.94 87 ASP A O 1
ATOM 715 N N . PHE A 1 88 ? 10.036 -12.734 -8.776 1.00 93.69 88 PHE A N 1
ATOM 716 C CA . PHE A 1 88 ? 10.702 -12.147 -7.618 1.00 93.69 88 PHE A CA 1
ATOM 717 C C . PHE A 1 88 ? 11.964 -12.894 -7.193 1.00 93.69 88 PHE A C 1
ATOM 719 O O . PHE A 1 88 ? 12.861 -12.282 -6.624 1.00 93.69 88 PHE A O 1
ATOM 726 N N . GLU A 1 89 ? 12.025 -14.206 -7.417 1.00 93.06 89 GLU A N 1
ATOM 727 C CA . GLU A 1 89 ? 13.153 -15.034 -6.990 1.00 93.06 89 GLU A CA 1
ATOM 728 C C . GLU A 1 89 ? 14.271 -15.038 -8.036 1.00 93.06 89 GLU A C 1
ATOM 730 O O . GLU A 1 89 ? 15.437 -15.177 -7.679 1.00 93.06 89 GLU A O 1
ATOM 735 N N . ARG A 1 90 ? 13.934 -14.847 -9.318 1.00 92.06 90 ARG A N 1
ATOM 736 C CA . ARG A 1 90 ? 14.915 -14.797 -10.416 1.00 92.06 90 ARG A CA 1
ATOM 737 C C . ARG A 1 90 ? 15.405 -13.393 -10.746 1.00 92.06 90 ARG A C 1
ATOM 739 O O . ARG A 1 90 ? 16.571 -13.224 -11.079 1.00 92.06 90 ARG A O 1
ATOM 746 N N . HIS A 1 91 ? 14.510 -12.411 -10.713 1.00 88.94 91 HIS A N 1
ATOM 747 C CA . HIS A 1 91 ? 14.768 -11.041 -11.171 1.00 88.94 91 HIS A CA 1
ATOM 748 C C . HIS A 1 91 ? 14.703 -10.015 -10.036 1.00 88.94 91 HIS A C 1
ATOM 750 O O . HIS A 1 91 ? 14.871 -8.821 -10.275 1.00 88.94 91 HIS A O 1
ATOM 756 N N . GLY A 1 92 ? 14.433 -10.470 -8.814 1.00 88.00 92 GLY A N 1
ATOM 757 C CA . GLY A 1 92 ? 14.306 -9.626 -7.642 1.00 88.00 92 GLY A CA 1
ATOM 758 C C . GLY A 1 92 ? 15.080 -10.158 -6.438 1.00 88.00 92 GLY A C 1
ATOM 759 O O . GLY A 1 92 ? 15.755 -11.184 -6.507 1.00 88.00 92 GLY A O 1
ATOM 760 N N . PRO A 1 93 ? 14.964 -9.464 -5.301 1.00 87.25 93 PRO A N 1
ATOM 761 C CA . PRO A 1 93 ? 15.628 -9.815 -4.042 1.00 87.25 93 PRO A CA 1
ATOM 762 C C . PRO A 1 93 ? 15.039 -11.046 -3.313 1.00 87.25 93 PRO A C 1
ATOM 764 O O . PRO A 1 93 ? 15.303 -11.240 -2.126 1.00 87.25 93 PRO A O 1
ATOM 767 N N . GLY A 1 94 ? 14.220 -11.867 -3.975 1.00 92.88 94 GLY A N 1
ATOM 768 C CA . GLY A 1 94 ? 13.500 -12.999 -3.386 1.00 92.88 94 GLY A CA 1
ATOM 769 C C . GLY A 1 94 ? 12.006 -12.727 -3.221 1.00 92.88 94 GLY A C 1
ATOM 770 O O . GLY A 1 94 ? 11.519 -11.653 -3.574 1.00 92.88 94 GLY A O 1
ATOM 771 N N . LYS A 1 95 ? 11.276 -13.700 -2.655 1.00 96.25 95 LYS A N 1
ATOM 772 C CA . LYS A 1 95 ? 9.808 -13.666 -2.482 1.00 96.25 95 LYS A CA 1
ATOM 773 C C . LYS A 1 95 ? 9.286 -12.293 -2.013 1.00 96.25 95 LYS A C 1
ATOM 775 O O . LYS A 1 95 ? 9.952 -11.624 -1.215 1.00 96.25 95 LYS A O 1
ATOM 780 N N . PRO A 1 96 ? 8.100 -11.864 -2.480 1.00 96.12 96 PRO A N 1
ATOM 781 C CA . PRO A 1 96 ? 7.565 -10.555 -2.131 1.00 96.12 96 PRO A CA 1
ATOM 782 C C . PRO A 1 96 ? 7.276 -10.469 -0.630 1.00 96.12 96 PRO A C 1
ATOM 784 O O . PRO A 1 96 ? 7.002 -11.479 0.024 1.00 96.12 96 PRO A O 1
ATOM 787 N N . TYR A 1 97 ? 7.337 -9.258 -0.082 1.00 97.31 97 TYR A N 1
ATOM 788 C CA . TYR A 1 97 ? 6.884 -9.004 1.283 1.00 97.31 97 TYR A CA 1
ATOM 789 C C . TYR A 1 97 ? 5.355 -9.027 1.370 1.00 97.31 97 TYR A C 1
ATOM 791 O O . TYR A 1 97 ? 4.656 -8.748 0.392 1.00 97.31 97 TYR A O 1
ATOM 799 N N . CYS A 1 98 ? 4.841 -9.308 2.569 1.00 98.12 98 CYS A N 1
ATOM 800 C CA . CYS A 1 98 ? 3.454 -8.997 2.892 1.00 98.12 98 CYS A CA 1
ATOM 801 C C . CYS A 1 98 ? 3.286 -7.472 2.908 1.00 98.12 98 CYS A C 1
ATOM 803 O O . CYS A 1 98 ? 4.057 -6.773 3.569 1.00 98.12 98 CYS A O 1
ATOM 805 N N . MET A 1 99 ? 2.295 -6.972 2.171 1.00 98.38 99 MET A N 1
ATOM 806 C CA . MET A 1 99 ? 1.981 -5.547 2.081 1.00 98.38 99 MET A CA 1
ATOM 807 C C . MET A 1 99 ? 0.807 -5.228 2.999 1.00 98.38 99 MET A C 1
ATOM 809 O O . MET A 1 99 ? -0.169 -5.984 3.040 1.00 98.38 99 MET A O 1
ATOM 813 N N . VAL A 1 100 ? 0.886 -4.112 3.722 1.00 98.62 100 VAL A N 1
ATOM 814 C CA . VAL A 1 100 ? -0.146 -3.685 4.673 1.00 98.62 100 VAL A CA 1
ATOM 815 C C . VAL A 1 100 ? -0.481 -2.206 4.520 1.00 98.62 100 VAL A C 1
ATOM 817 O O . VAL A 1 100 ? 0.393 -1.382 4.255 1.00 98.62 100 VAL A O 1
ATOM 820 N N . LEU A 1 101 ? -1.754 -1.869 4.715 1.00 98.62 101 LEU A N 1
ATOM 821 C CA . LEU A 1 101 ? -2.252 -0.501 4.737 1.00 98.62 101 LEU A CA 1
ATOM 822 C C . LEU A 1 101 ? -2.460 -0.044 6.181 1.00 98.62 101 LEU A C 1
ATOM 824 O O . LEU A 1 101 ? -3.279 -0.617 6.901 1.00 98.62 101 LEU A O 1
ATOM 828 N N . LYS A 1 102 ? -1.748 1.006 6.584 1.00 98.44 102 LYS A N 1
ATOM 829 C CA . LYS A 1 102 ? -1.972 1.730 7.831 1.00 98.44 102 LYS A CA 1
ATOM 830 C C . LYS A 1 102 ? -3.149 2.681 7.671 1.00 98.44 102 LYS A C 1
ATOM 832 O O . LYS A 1 102 ? -3.091 3.578 6.833 1.00 98.44 102 LYS A O 1
ATOM 837 N N . VAL A 1 103 ? -4.166 2.526 8.509 1.00 97.81 103 VAL A N 1
ATOM 838 C CA . VAL A 1 103 ? -5.349 3.397 8.569 1.00 97.81 103 VAL A CA 1
ATOM 839 C C . VAL A 1 103 ? -5.578 3.895 9.994 1.00 97.81 103 VAL A C 1
ATOM 841 O O . VAL A 1 103 ? -5.153 3.246 10.946 1.00 97.81 103 VAL A O 1
ATOM 844 N N . GLY A 1 104 ? -6.244 5.040 10.156 1.00 95.81 104 GLY A N 1
ATOM 845 C CA . GLY A 1 104 ? -6.510 5.664 11.461 1.00 95.81 104 GLY A CA 1
ATOM 846 C C . GLY A 1 104 ? -7.755 5.149 12.200 1.00 95.81 104 GLY A C 1
ATOM 847 O O . GLY A 1 104 ? -7.927 5.447 13.384 1.00 95.81 104 GLY A O 1
ATOM 848 N N . GLY A 1 105 ? -8.632 4.395 11.532 1.00 93.50 105 GLY A N 1
ATOM 849 C CA . GLY A 1 105 ? -9.916 3.958 12.087 1.00 93.50 105 GLY A CA 1
ATOM 850 C C . GLY A 1 105 ? -11.004 5.042 12.043 1.00 93.50 105 GLY A C 1
ATOM 851 O O . GLY A 1 105 ? -10.777 6.158 11.588 1.00 93.50 105 GLY A O 1
ATOM 852 N N . VAL A 1 106 ? -12.207 4.714 12.531 1.00 91.12 106 VAL A N 1
ATOM 853 C CA . VAL A 1 106 ? -13.427 5.541 12.352 1.00 91.12 106 VAL A CA 1
ATOM 854 C C . VAL A 1 106 ? -13.325 6.959 12.916 1.00 91.12 106 VAL A C 1
ATOM 856 O O . VAL A 1 106 ? -13.844 7.904 12.328 1.00 91.12 106 VAL A O 1
ATOM 859 N N . ASP A 1 107 ? -12.655 7.115 14.050 1.00 89.06 107 ASP A N 1
ATOM 860 C CA . ASP A 1 107 ? -12.458 8.393 14.737 1.00 89.06 107 ASP A CA 1
ATOM 861 C C . ASP A 1 107 ? -10.996 8.869 14.694 1.00 89.06 107 ASP A C 1
ATOM 863 O O . ASP A 1 107 ? -10.641 9.848 15.353 1.00 89.06 107 ASP A O 1
ATOM 867 N N . GLY A 1 108 ? -10.139 8.178 13.934 1.00 89.00 108 GLY A N 1
ATOM 868 C CA . GLY A 1 108 ? -8.709 8.461 13.844 1.00 89.00 108 GLY A CA 1
ATOM 869 C C . GLY A 1 108 ? -7.890 8.071 15.079 1.00 89.00 108 GLY A C 1
ATOM 870 O O . GLY A 1 108 ? -6.718 8.442 15.152 1.00 89.00 108 GLY A O 1
ATOM 871 N N . ARG A 1 109 ? -8.475 7.377 16.068 1.00 90.88 109 ARG A N 1
ATOM 872 C CA . ARG A 1 109 ? -7.811 7.038 17.346 1.00 90.88 109 ARG A CA 1
ATOM 873 C C . ARG A 1 109 ? -7.438 5.570 17.475 1.00 90.88 109 ARG A C 1
ATOM 875 O O . ARG A 1 109 ? -6.712 5.206 18.399 1.00 90.88 109 ARG A O 1
ATOM 882 N N . LYS A 1 110 ? -7.948 4.725 16.584 1.00 93.31 110 LYS A N 1
ATOM 883 C CA . LYS A 1 110 ? -7.711 3.285 16.599 1.00 93.31 110 LYS A CA 1
ATOM 884 C C . LYS A 1 110 ? -7.070 2.879 15.287 1.00 93.31 110 LYS A C 1
ATOM 886 O O . LYS A 1 110 ? -7.753 2.429 14.369 1.00 93.31 110 LYS A O 1
ATOM 891 N N . GLU A 1 111 ? -5.756 3.065 15.235 1.00 94.94 111 GLU A N 1
ATOM 892 C CA . GLU A 1 111 ? -4.974 2.674 14.073 1.00 94.94 111 GLU A CA 1
ATOM 893 C C . GLU A 1 111 ? -5.098 1.171 13.810 1.00 94.94 111 GLU A C 1
ATOM 895 O O . GLU A 1 111 ? -5.166 0.361 14.740 1.00 94.94 111 GLU A O 1
ATOM 900 N N . ASP A 1 112 ? -5.100 0.808 12.532 1.00 96.00 112 ASP A N 1
ATOM 901 C CA . ASP A 1 112 ? -5.023 -0.576 12.101 1.00 96.00 112 ASP A CA 1
ATOM 902 C C . ASP A 1 112 ? -4.066 -0.747 10.918 1.00 96.00 112 ASP A C 1
ATOM 904 O O . ASP A 1 112 ? -3.804 0.191 10.168 1.00 96.00 112 ASP A O 1
ATOM 908 N N . MET A 1 113 ? -3.540 -1.961 10.766 1.00 97.19 113 MET A N 1
ATOM 909 C CA . MET A 1 113 ? -2.642 -2.365 9.682 1.00 97.19 113 MET A CA 1
ATOM 910 C C . MET A 1 113 ? -3.270 -3.538 8.928 1.00 97.19 113 MET A C 1
ATOM 912 O O . MET A 1 113 ? -3.240 -4.684 9.383 1.00 97.19 113 MET A O 1
ATOM 916 N N . MET A 1 114 ? -3.918 -3.254 7.807 1.00 98.19 114 MET A N 1
ATOM 917 C CA . MET A 1 114 ? -4.721 -4.222 7.060 1.00 98.19 114 MET A CA 1
ATOM 918 C C . MET A 1 114 ? -3.885 -4.861 5.949 1.00 98.19 114 MET A C 1
ATOM 920 O O . MET A 1 114 ? -3.322 -4.148 5.125 1.00 98.19 114 MET A O 1
ATOM 924 N N . ALA A 1 115 ? -3.789 -6.190 5.910 1.00 98.50 115 ALA A N 1
ATOM 925 C CA . ALA A 1 115 ? -2.997 -6.883 4.896 1.00 98.50 115 ALA A CA 1
ATOM 926 C C . ALA A 1 115 ? -3.728 -6.994 3.555 1.00 98.50 115 ALA A C 1
ATOM 928 O O . ALA A 1 115 ? -4.907 -7.358 3.498 1.00 98.50 115 ALA A O 1
ATOM 929 N N . PHE A 1 116 ? -2.990 -6.724 2.481 1.00 98.75 116 PHE A N 1
ATOM 930 C CA . PHE A 1 116 ? -3.463 -6.883 1.112 1.00 98.75 116 PHE A CA 1
ATOM 931 C C . PHE A 1 116 ? -3.619 -8.362 0.753 1.00 98.75 116 PHE A C 1
ATOM 933 O O . PHE A 1 116 ? -2.844 -9.216 1.193 1.00 98.75 116 PHE A O 1
ATOM 940 N N . GLU A 1 117 ? -4.604 -8.649 -0.091 1.00 98.62 117 GLU A N 1
ATOM 941 C CA . GLU A 1 117 ? -4.618 -9.886 -0.867 1.00 98.62 117 GLU A CA 1
ATOM 942 C C . GLU A 1 117 ? -3.527 -9.842 -1.938 1.00 98.62 117 GLU A C 1
ATOM 944 O O . GLU A 1 117 ? -3.134 -8.760 -2.379 1.00 98.62 117 GLU A O 1
ATOM 949 N N . PHE A 1 118 ? -3.041 -11.012 -2.354 1.00 97.94 118 PHE A N 1
ATOM 950 C CA . PHE A 1 118 ? -2.052 -11.129 -3.422 1.00 97.94 118 PHE A CA 1
ATOM 951 C C . PHE A 1 118 ? -2.276 -12.396 -4.254 1.00 97.94 118 PHE A C 1
ATOM 953 O O . PHE A 1 118 ? -2.241 -13.501 -3.713 1.00 97.94 118 PHE A O 1
ATOM 960 N N . ASP A 1 119 ? -2.458 -12.247 -5.568 1.00 96.25 119 ASP A N 1
ATOM 961 C CA . ASP A 1 119 ? -2.706 -13.366 -6.501 1.00 96.25 119 ASP A CA 1
ATOM 962 C C . ASP A 1 119 ? -1.466 -13.815 -7.293 1.00 96.25 119 ASP A C 1
ATOM 964 O O . ASP A 1 119 ? -1.553 -14.688 -8.156 1.00 96.25 119 ASP A O 1
ATOM 968 N N . GLY A 1 120 ? -0.301 -13.224 -7.021 1.00 94.62 120 GLY A N 1
ATOM 969 C CA . GLY A 1 120 ? 0.912 -13.448 -7.807 1.00 94.62 120 GLY A CA 1
ATOM 970 C C . GLY A 1 120 ? 1.223 -12.329 -8.801 1.00 94.62 120 GLY A C 1
ATOM 971 O O . GLY A 1 120 ? 2.350 -12.291 -9.308 1.00 94.62 120 GLY A O 1
ATOM 972 N N . PHE A 1 121 ? 0.296 -11.399 -9.044 1.00 95.75 121 PHE A N 1
ATOM 973 C CA . PHE A 1 121 ? 0.500 -10.220 -9.885 1.00 95.75 121 PHE A CA 1
ATOM 974 C C . PHE A 1 121 ? -0.071 -8.931 -9.278 1.00 95.75 121 PHE A C 1
ATOM 976 O O . PHE A 1 121 ? 0.649 -7.933 -9.235 1.00 95.75 121 PHE A O 1
ATOM 983 N N . TRP A 1 122 ? -1.309 -8.952 -8.790 1.00 97.50 122 TRP A N 1
ATOM 984 C CA . TRP A 1 122 ? -1.993 -7.833 -8.149 1.00 97.50 122 TRP A CA 1
ATOM 985 C C . TRP A 1 122 ? -1.969 -7.952 -6.634 1.00 97.50 122 TRP A C 1
ATOM 987 O O . TRP A 1 122 ? -2.225 -9.020 -6.079 1.00 97.50 122 TRP A O 1
ATOM 997 N N . TRP A 1 123 ? -1.763 -6.815 -5.978 1.00 98.62 123 TRP A N 1
ATOM 998 C CA . TRP A 1 123 ? -2.166 -6.598 -4.597 1.00 98.62 123 TRP A CA 1
ATOM 999 C C . TRP A 1 123 ? -3.444 -5.773 -4.573 1.00 98.62 123 TRP A C 1
ATOM 1001 O O . TRP A 1 123 ? -3.537 -4.771 -5.286 1.00 98.62 123 TRP A O 1
ATOM 1011 N N . TRP A 1 124 ? -4.413 -6.155 -3.741 1.00 98.69 124 TRP A N 1
ATOM 1012 C CA . TRP A 1 124 ? -5.608 -5.339 -3.521 1.00 98.69 124 TRP A CA 1
ATOM 1013 C C . TRP A 1 124 ? -6.136 -5.417 -2.087 1.00 98.69 124 TRP A C 1
ATOM 1015 O O . TRP A 1 124 ? -5.958 -6.409 -1.377 1.00 98.69 124 TRP A O 1
ATOM 1025 N N . LEU A 1 125 ? -6.792 -4.338 -1.667 1.00 98.62 125 LEU A N 1
ATOM 1026 C CA . LEU A 1 125 ? -7.475 -4.221 -0.389 1.00 98.62 125 LEU A CA 1
ATOM 1027 C C . LEU A 1 125 ? -8.647 -3.243 -0.518 1.00 98.62 125 LEU A C 1
ATOM 1029 O O . LEU A 1 125 ? -8.467 -2.094 -0.916 1.00 98.62 125 LEU A O 1
ATOM 1033 N N . ASP A 1 126 ? -9.835 -3.696 -0.131 1.00 98.00 126 ASP A N 1
ATOM 1034 C CA . ASP A 1 126 ? -11.041 -2.874 -0.084 1.00 98.00 126 ASP A CA 1
ATOM 1035 C C . ASP A 1 126 ? -11.251 -2.346 1.338 1.00 98.00 126 ASP A C 1
ATOM 1037 O O . ASP A 1 126 ? -11.358 -3.127 2.287 1.00 98.00 126 ASP A O 1
ATOM 1041 N N . VAL A 1 127 ? -11.313 -1.022 1.495 1.00 96.38 127 VAL A N 1
ATOM 1042 C CA . VAL A 1 127 ? -11.438 -0.366 2.804 1.00 96.38 127 VAL A CA 1
ATOM 1043 C C . VAL A 1 127 ? -12.620 0.602 2.799 1.00 96.38 127 VAL A C 1
ATOM 1045 O O . VAL A 1 127 ? -12.682 1.486 1.940 1.00 96.38 127 VAL A O 1
ATOM 1048 N N . PRO A 1 128 ? -13.563 0.493 3.752 1.00 94.75 128 PRO A N 1
ATOM 1049 C CA . PRO A 1 128 ? -14.591 1.509 3.937 1.00 94.75 128 PRO A CA 1
ATOM 1050 C C . PRO A 1 128 ? -13.962 2.881 4.205 1.00 94.75 128 PRO A C 1
ATOM 1052 O O . PRO A 1 128 ? -13.115 2.996 5.091 1.00 94.75 128 PRO A O 1
ATOM 1055 N N . VAL A 1 129 ? -14.417 3.932 3.518 1.00 93.81 129 VAL A N 1
ATOM 1056 C CA . VAL A 1 129 ? -13.871 5.302 3.643 1.00 93.81 129 VAL A CA 1
ATOM 1057 C C . VAL A 1 129 ? -13.827 5.763 5.096 1.00 93.81 129 VAL A C 1
ATOM 1059 O O . VAL A 1 129 ? -12.829 6.325 5.543 1.00 93.81 129 VAL A O 1
ATOM 1062 N N . ARG A 1 130 ? -14.875 5.452 5.867 1.00 92.31 130 ARG A N 1
ATOM 1063 C CA . ARG A 1 130 ? -14.934 5.788 7.291 1.00 92.31 130 ARG A CA 1
ATOM 1064 C C . ARG A 1 130 ? -13.782 5.200 8.107 1.00 92.31 130 ARG A C 1
ATOM 1066 O O . ARG A 1 130 ? -13.454 5.767 9.127 1.00 92.31 130 ARG A O 1
ATOM 1073 N N . GLN A 1 131 ? -13.179 4.078 7.709 1.00 94.62 131 GLN A N 1
ATOM 1074 C CA . GLN A 1 131 ? -12.095 3.435 8.464 1.00 94.62 131 GLN A CA 1
ATOM 1075 C C . GLN A 1 131 ? -10.716 4.041 8.186 1.00 94.62 131 GLN A C 1
ATOM 1077 O O . GLN A 1 131 ? -9.775 3.725 8.910 1.00 94.62 131 GLN A O 1
ATOM 1082 N N . LEU A 1 132 ? -10.579 4.896 7.168 1.00 95.44 132 LEU A N 1
ATOM 1083 C CA . LEU A 1 132 ? -9.280 5.442 6.771 1.00 95.44 132 LEU A CA 1
ATOM 1084 C C . LEU A 1 132 ? -8.656 6.341 7.841 1.00 95.44 132 LEU A C 1
ATOM 1086 O O . LEU A 1 132 ? -7.433 6.399 7.941 1.00 95.44 132 LEU A O 1
ATOM 1090 N N . GLY A 1 133 ? -9.475 7.009 8.651 1.00 95.19 133 GLY A N 1
ATOM 1091 C CA . GLY A 1 133 ? -9.036 8.020 9.605 1.00 95.19 133 GLY A CA 1
ATOM 1092 C C . GLY A 1 133 ? -9.837 9.309 9.469 1.00 95.19 133 GLY A C 1
ATOM 1093 O O . GLY A 1 133 ? -10.915 9.350 8.873 1.00 95.19 133 GLY A O 1
ATOM 1094 N N . THR A 1 134 ? -9.282 10.384 10.016 1.00 94.38 134 THR A N 1
ATOM 1095 C CA . THR A 1 134 ? -9.858 11.730 9.967 1.00 94.38 134 THR A CA 1
ATOM 1096 C C . THR A 1 134 ? -8.990 12.684 9.148 1.00 94.38 134 THR A C 1
ATOM 1098 O O . THR A 1 134 ? -7.816 12.422 8.878 1.00 94.38 134 THR A O 1
ATOM 1101 N N . ARG A 1 135 ? -9.581 13.806 8.726 1.00 93.69 135 ARG A N 1
ATOM 1102 C CA . ARG A 1 135 ? -8.903 14.847 7.946 1.00 93.69 135 ARG A CA 1
ATOM 1103 C C . ARG A 1 135 ? -7.585 15.276 8.606 1.00 93.69 135 ARG A C 1
ATOM 1105 O O . ARG A 1 135 ? -7.536 15.546 9.803 1.00 93.69 135 ARG A O 1
ATOM 1112 N N . GLY A 1 136 ? -6.530 15.373 7.802 1.00 92.75 136 GLY A N 1
ATOM 1113 C CA . GLY A 1 136 ? -5.166 15.700 8.220 1.00 92.75 136 GLY A CA 1
ATOM 1114 C C . GLY A 1 136 ? -4.306 14.488 8.595 1.00 92.75 136 GLY A C 1
ATOM 1115 O O . GLY A 1 136 ? -3.090 14.635 8.705 1.00 92.75 136 GLY A O 1
ATOM 1116 N N . GLN A 1 137 ? -4.894 13.297 8.764 1.00 95.75 137 GLN A N 1
ATOM 1117 C CA . GLN A 1 137 ? -4.134 12.058 8.957 1.00 95.75 137 GLN A CA 1
ATOM 1118 C C . GLN A 1 137 ? -3.615 11.500 7.625 1.00 95.75 137 GLN A C 1
ATOM 1120 O O . GLN A 1 137 ? -3.947 11.980 6.539 1.00 95.75 137 GLN A O 1
ATOM 1125 N N . THR A 1 138 ? -2.783 10.467 7.717 1.00 97.50 138 THR A N 1
ATOM 1126 C CA . THR A 1 138 ? -2.225 9.766 6.561 1.00 97.50 138 THR A CA 1
ATOM 1127 C C . THR A 1 138 ? -2.696 8.322 6.516 1.00 97.50 138 THR A C 1
ATOM 1129 O O . THR A 1 138 ? -2.942 7.700 7.550 1.00 97.50 138 THR A O 1
ATOM 1132 N N . VAL A 1 139 ? -2.793 7.793 5.300 1.00 98.12 139 VAL A N 1
ATOM 1133 C CA . VAL A 1 139 ? -2.966 6.366 5.026 1.00 98.12 139 VAL A CA 1
ATOM 1134 C C . VAL A 1 139 ? -1.672 5.889 4.383 1.00 98.12 139 VAL A C 1
ATOM 1136 O O . VAL A 1 139 ? -1.270 6.423 3.351 1.00 98.12 139 VAL A O 1
ATOM 1139 N N . GLY A 1 140 ? -0.982 4.938 5.006 1.00 98.19 140 GLY A N 1
ATOM 1140 C CA . GLY A 1 140 ? 0.365 4.530 4.590 1.00 98.19 140 GLY A CA 1
ATOM 1141 C C . GLY A 1 140 ? 0.412 3.094 4.090 1.00 98.19 140 GLY A C 1
ATOM 1142 O O . GLY A 1 140 ? -0.126 2.204 4.737 1.00 98.19 140 GLY A O 1
ATOM 1143 N N . LEU A 1 141 ? 1.078 2.849 2.968 1.00 98.56 141 LEU A N 1
ATOM 1144 C CA . LEU A 1 141 ? 1.406 1.507 2.496 1.00 98.56 141 LEU A CA 1
ATOM 1145 C C . LEU A 1 141 ? 2.793 1.109 2.999 1.00 98.56 141 LEU A C 1
ATOM 1147 O O . LEU A 1 141 ? 3.762 1.839 2.780 1.00 98.56 141 LEU A O 1
ATOM 1151 N N . PHE A 1 142 ? 2.888 -0.068 3.614 1.00 98.12 142 PHE A N 1
ATOM 1152 C CA . PHE A 1 142 ? 4.133 -0.601 4.156 1.00 98.12 142 PHE A CA 1
ATOM 1153 C C . PHE A 1 142 ? 4.387 -2.042 3.713 1.00 98.12 142 PHE A C 1
ATOM 1155 O O . PHE A 1 142 ? 3.460 -2.849 3.626 1.00 98.12 142 PHE A O 1
ATOM 1162 N N . ALA A 1 143 ? 5.660 -2.378 3.515 1.00 97.56 143 ALA A N 1
ATOM 1163 C CA . ALA A 1 143 ? 6.137 -3.752 3.417 1.00 97.56 143 ALA A CA 1
ATOM 1164 C C . ALA A 1 143 ? 6.555 -4.260 4.807 1.00 97.56 143 ALA A C 1
ATOM 1166 O O . ALA A 1 143 ? 7.290 -3.575 5.519 1.00 97.56 143 ALA A O 1
ATOM 1167 N N . ILE A 1 144 ? 6.127 -5.466 5.192 1.00 98.00 144 ILE A N 1
ATOM 1168 C CA . ILE A 1 144 ? 6.612 -6.130 6.413 1.00 98.00 144 ILE A CA 1
ATOM 1169 C C . ILE A 1 144 ? 7.989 -6.725 6.126 1.00 98.00 144 ILE A C 1
ATOM 1171 O O . ILE A 1 144 ? 8.082 -7.738 5.434 1.00 98.00 144 ILE A O 1
ATOM 1175 N N . THR A 1 145 ? 9.053 -6.109 6.638 1.00 97.31 145 THR A N 1
ATOM 1176 C CA . THR A 1 145 ? 10.438 -6.503 6.329 1.00 97.31 145 THR A CA 1
ATOM 1177 C C . THR A 1 145 ? 10.994 -7.548 7.282 1.00 97.31 145 THR A C 1
ATOM 1179 O O . THR A 1 145 ? 11.795 -8.386 6.862 1.00 97.31 145 THR A O 1
ATOM 1182 N N . SER A 1 146 ? 10.536 -7.555 8.535 1.00 97.75 146 SER A N 1
ATOM 1183 C CA . SER A 1 146 ? 10.925 -8.563 9.519 1.00 97.75 146 SER A CA 1
ATOM 1184 C C . SER A 1 146 ? 9.804 -8.923 10.489 1.00 97.75 146 SER A C 1
ATOM 1186 O O . SER A 1 146 ? 8.886 -8.136 10.726 1.00 97.75 146 SER A O 1
ATOM 1188 N N . VAL A 1 147 ? 9.888 -10.125 11.056 1.00 97.44 147 VAL A N 1
ATOM 1189 C CA . VAL A 1 147 ? 9.032 -10.614 12.141 1.00 97.44 147 VAL A CA 1
ATOM 1190 C C . VAL A 1 147 ? 9.924 -11.279 13.187 1.00 97.44 147 VAL A C 1
ATOM 1192 O O . VAL A 1 147 ? 10.649 -12.211 12.860 1.00 97.44 147 VAL A O 1
ATOM 1195 N N . ASP A 1 148 ? 9.882 -10.786 14.425 1.00 95.75 148 ASP A N 1
ATOM 1196 C CA . ASP A 1 148 ? 10.753 -11.203 15.538 1.00 95.75 148 ASP A CA 1
ATOM 1197 C C . ASP A 1 148 ? 12.253 -11.181 15.186 1.00 95.75 148 ASP A C 1
ATOM 1199 O O . ASP A 1 148 ? 13.026 -12.043 15.589 1.00 95.75 148 ASP A O 1
ATOM 1203 N N . GLY A 1 149 ? 12.666 -10.166 14.418 1.00 94.31 149 GLY A N 1
ATOM 1204 C CA . GLY A 1 149 ? 14.058 -9.962 13.998 1.00 94.31 149 GLY A CA 1
ATOM 1205 C C . GLY A 1 149 ? 14.468 -10.727 12.737 1.00 94.31 149 GLY A C 1
ATOM 1206 O O . GLY A 1 149 ? 15.493 -10.401 12.147 1.00 94.31 149 GLY A O 1
ATOM 1207 N N . GLU A 1 150 ? 13.645 -11.666 12.271 1.00 96.12 150 GLU A N 1
ATOM 1208 C CA . GLU A 1 150 ? 13.917 -12.480 11.085 1.00 96.12 150 GLU A CA 1
ATOM 1209 C C . GLU A 1 150 ? 13.304 -11.870 9.822 1.00 96.12 150 GLU A C 1
ATOM 1211 O O . GLU A 1 150 ? 12.214 -11.298 9.863 1.00 96.12 150 GLU A O 1
ATOM 1216 N N . GLY A 1 151 ? 13.978 -12.014 8.677 1.00 97.19 151 GLY A N 1
ATOM 1217 C CA . GLY A 1 151 ? 13.497 -11.496 7.392 1.00 97.19 151 GLY A CA 1
ATOM 1218 C C . GLY A 1 151 ? 12.137 -12.082 6.986 1.00 97.19 151 GLY A C 1
ATOM 1219 O O . GLY A 1 151 ? 11.925 -13.291 7.035 1.00 97.19 151 GLY A O 1
ATOM 1220 N N . ALA A 1 152 ? 11.211 -11.228 6.543 1.00 97.19 152 ALA A N 1
ATOM 1221 C CA . ALA A 1 152 ? 9.806 -11.594 6.328 1.00 97.19 152 ALA A CA 1
ATOM 1222 C C . ALA A 1 152 ? 9.400 -11.776 4.850 1.00 97.19 152 ALA A C 1
ATOM 1224 O O . ALA A 1 152 ? 8.212 -11.741 4.512 1.00 97.19 152 ALA A O 1
ATOM 1225 N N . ARG A 1 153 ? 10.362 -11.982 3.941 1.00 96.12 153 ARG A N 1
ATOM 1226 C CA . ARG A 1 153 ? 10.056 -12.288 2.532 1.00 96.12 153 ARG A CA 1
ATOM 1227 C C . ARG A 1 153 ? 9.247 -13.579 2.423 1.00 96.12 153 ARG A C 1
ATOM 1229 O O . ARG A 1 153 ? 9.596 -14.597 3.011 1.00 96.12 153 ARG A O 1
ATOM 1236 N N . GLY A 1 154 ? 8.171 -13.545 1.640 1.00 96.50 154 GLY A N 1
ATOM 1237 C CA . GLY A 1 154 ? 7.259 -14.677 1.478 1.00 96.50 154 GLY A CA 1
ATOM 1238 C C . GLY A 1 154 ? 6.278 -14.882 2.636 1.00 96.50 154 GLY A C 1
ATOM 1239 O O . GLY A 1 154 ? 5.575 -15.892 2.643 1.00 96.50 154 GLY A O 1
ATOM 1240 N N . LEU A 1 155 ? 6.200 -13.953 3.598 1.00 97.75 155 LEU A N 1
ATOM 1241 C CA . LEU A 1 155 ? 5.148 -13.958 4.613 1.00 97.75 155 LEU A CA 1
ATOM 1242 C C . LEU A 1 155 ? 3.772 -13.830 3.938 1.00 97.75 155 LEU A C 1
ATOM 1244 O O . LEU A 1 155 ? 3.521 -12.879 3.200 1.00 97.75 155 LEU A O 1
ATOM 1248 N N . SER A 1 156 ? 2.873 -14.779 4.201 1.00 97.56 156 SER A N 1
ATOM 1249 C CA . SER A 1 156 ? 1.495 -14.716 3.706 1.00 97.56 156 SER A CA 1
ATOM 1250 C C . SER A 1 156 ? 0.649 -13.735 4.519 1.00 97.56 156 SER A C 1
ATOM 1252 O O . SER A 1 156 ? 0.949 -13.460 5.683 1.00 97.56 156 SER A O 1
ATOM 1254 N N . LYS A 1 157 ? -0.476 -13.288 3.946 1.00 97.69 157 LYS A N 1
ATOM 1255 C CA . LYS A 1 157 ? -1.509 -12.529 4.669 1.00 97.69 157 LYS A CA 1
ATOM 1256 C C . LYS A 1 157 ? -1.937 -13.232 5.961 1.00 97.69 157 LYS A C 1
ATOM 1258 O O . LYS A 1 157 ? -1.874 -12.637 7.030 1.00 97.69 157 LYS A O 1
ATOM 1263 N N . SER A 1 158 ? -2.283 -14.518 5.882 1.00 97.62 158 SER A N 1
ATOM 1264 C CA . SER A 1 158 ? -2.685 -15.308 7.054 1.00 97.62 158 SER A CA 1
ATOM 1265 C C . SER A 1 158 ? -1.573 -15.425 8.103 1.00 97.62 158 SER A C 1
ATOM 1267 O O . SER A 1 158 ? -1.835 -15.371 9.305 1.00 97.62 158 SER A O 1
ATOM 1269 N N . GLY A 1 159 ? -0.318 -15.545 7.661 1.00 97.25 159 GLY A N 1
ATOM 1270 C CA . GLY A 1 159 ? 0.848 -15.579 8.538 1.00 97.25 159 GLY A CA 1
ATOM 1271 C C . GLY A 1 159 ? 1.078 -14.246 9.247 1.00 97.25 159 GLY A C 1
ATOM 1272 O O . GLY A 1 159 ? 1.404 -14.235 10.434 1.00 97.25 159 GLY A O 1
ATOM 1273 N N . TYR A 1 160 ? 0.874 -13.131 8.545 1.00 98.00 160 TYR A N 1
ATOM 1274 C CA . TYR A 1 160 ? 0.894 -11.796 9.133 1.00 98.00 160 TYR A CA 1
ATOM 1275 C C . TYR A 1 160 ? -0.241 -11.620 10.151 1.00 98.00 160 TYR A C 1
ATOM 1277 O O . TYR A 1 160 ? 0.018 -11.272 11.302 1.00 98.00 160 TYR A O 1
ATOM 1285 N N . GLU A 1 161 ? -1.483 -11.920 9.773 1.00 97.50 161 GLU A N 1
ATOM 1286 C CA . GLU A 1 161 ? -2.664 -11.747 10.628 1.00 97.50 161 GLU A CA 1
ATOM 1287 C C . GLU A 1 161 ? -2.577 -12.568 11.921 1.00 97.50 161 GLU A C 1
ATOM 1289 O O . GLU A 1 161 ? -2.941 -12.076 12.987 1.00 97.50 161 GLU A O 1
ATOM 1294 N N . GLY A 1 162 ? -2.018 -13.781 11.864 1.00 97.19 162 GLY A N 1
ATOM 1295 C CA . GLY A 1 162 ? -1.801 -14.618 13.049 1.00 97.19 162 GLY A CA 1
ATOM 1296 C C . GLY A 1 162 ? -0.773 -14.064 14.046 1.00 97.19 162 GLY A C 1
ATOM 1297 O O . GLY A 1 162 ? -0.798 -14.445 15.222 1.00 97.19 162 GLY A O 1
ATOM 1298 N N . LYS A 1 163 ? 0.115 -13.167 13.597 1.00 96.19 163 LYS A N 1
ATOM 1299 C CA . LYS A 1 163 ? 1.210 -12.572 14.387 1.00 96.19 163 LYS A CA 1
ATOM 1300 C C . LYS A 1 163 ? 1.004 -11.089 14.700 1.00 96.19 163 LYS A C 1
ATOM 1302 O O . LYS A 1 163 ? 1.672 -10.545 15.581 1.00 96.19 163 LYS A O 1
ATOM 1307 N N . LYS A 1 164 ? 0.090 -10.425 13.995 1.00 95.44 164 LYS A N 1
ATOM 1308 C CA . LYS A 1 164 ? -0.250 -9.013 14.179 1.00 95.44 164 LYS A CA 1
ATOM 1309 C C . LYS A 1 164 ? -0.610 -8.736 15.642 1.00 95.44 164 LYS A C 1
ATOM 1311 O O . LYS A 1 164 ? -1.472 -9.395 16.218 1.00 95.44 164 LYS A O 1
ATOM 1316 N N . GLY A 1 165 ? 0.082 -7.768 16.245 1.00 93.50 165 GLY A N 1
ATOM 1317 C CA . GLY A 1 165 ? -0.091 -7.397 17.655 1.00 93.50 165 GLY A CA 1
ATOM 1318 C C . GLY A 1 165 ? 0.481 -8.394 18.672 1.00 93.50 165 GLY A C 1
ATOM 1319 O O . GLY A 1 165 ? 0.237 -8.229 19.863 1.00 93.50 165 GLY A O 1
ATOM 1320 N N . ARG A 1 166 ? 1.214 -9.427 18.230 1.00 94.88 166 ARG A N 1
ATOM 1321 C CA . ARG A 1 166 ? 1.807 -10.470 19.093 1.00 94.88 166 ARG A CA 1
ATOM 1322 C C . ARG A 1 166 ? 3.329 -10.564 18.988 1.00 94.88 166 ARG A C 1
ATOM 1324 O O . ARG A 1 166 ? 3.960 -11.043 19.921 1.00 94.88 166 ARG A O 1
ATOM 1331 N N . CYS A 1 167 ? 3.885 -10.113 17.870 1.00 94.25 167 CYS A N 1
ATOM 1332 C CA . CYS A 1 167 ? 5.306 -10.188 17.539 1.00 94.25 167 CYS A CA 1
ATOM 1333 C C . CYS A 1 167 ? 5.855 -8.795 17.216 1.00 94.25 167 CYS A C 1
ATOM 1335 O O . CYS A 1 167 ? 5.106 -7.915 16.775 1.00 94.25 167 CYS A O 1
ATOM 1337 N N . GLY A 1 168 ? 7.165 -8.613 17.379 1.00 95.69 168 GLY A N 1
ATOM 1338 C CA . GLY A 1 168 ? 7.851 -7.429 16.861 1.00 95.69 168 GLY A CA 1
ATOM 1339 C C . GLY A 1 168 ? 7.901 -7.482 15.334 1.00 95.69 168 GLY A C 1
ATOM 1340 O O . GLY A 1 168 ? 8.163 -8.542 14.768 1.00 95.69 168 GLY A O 1
ATOM 1341 N N . MET A 1 169 ? 7.642 -6.364 14.653 1.00 97.81 169 MET A N 1
ATOM 1342 C CA . MET A 1 169 ? 7.656 -6.306 13.187 1.00 97.81 169 MET A CA 1
ATOM 1343 C C . MET A 1 169 ? 8.454 -5.106 12.682 1.00 97.81 169 MET A C 1
ATOM 1345 O O . MET A 1 169 ? 8.342 -4.007 13.226 1.00 97.81 16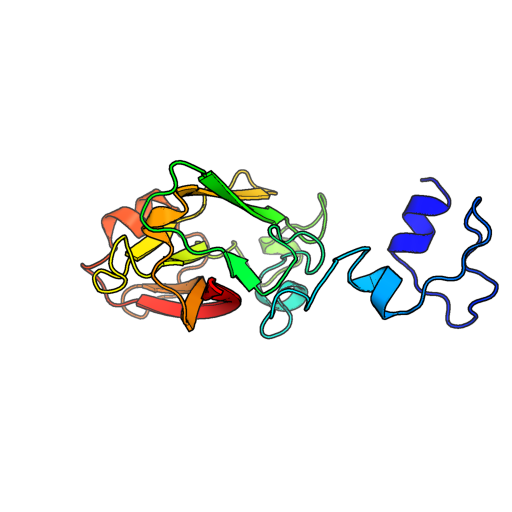9 MET A O 1
ATOM 1349 N N . GLY A 1 170 ? 9.249 -5.334 11.639 1.00 97.44 170 GLY A N 1
ATOM 1350 C CA . GLY A 1 170 ? 9.909 -4.294 10.856 1.00 97.44 170 GLY A CA 1
ATOM 1351 C C . GLY A 1 170 ? 9.035 -3.858 9.684 1.00 97.44 170 GLY A C 1
ATOM 1352 O O . GLY A 1 170 ? 8.334 -4.678 9.087 1.00 97.44 170 GLY A O 1
ATOM 1353 N N . PHE A 1 171 ? 9.092 -2.570 9.350 1.00 96.19 171 PHE A N 1
ATOM 1354 C CA . PHE A 1 171 ? 8.301 -1.970 8.280 1.00 96.19 171 PHE A CA 1
ATOM 1355 C C . PHE A 1 171 ? 9.191 -1.126 7.378 1.00 96.19 171 PHE A C 1
ATOM 1357 O O . PHE A 1 171 ? 10.076 -0.426 7.868 1.00 96.19 171 PHE A O 1
ATOM 1364 N N . ASP A 1 172 ? 8.910 -1.160 6.082 1.00 95.56 172 ASP A N 1
ATOM 1365 C CA . ASP A 1 172 ? 9.461 -0.226 5.104 1.00 95.56 172 ASP A CA 1
ATOM 1366 C C . ASP A 1 172 ? 8.322 0.528 4.418 1.00 95.56 172 ASP A C 1
ATOM 1368 O O . ASP A 1 172 ? 7.296 -0.067 4.075 1.00 95.56 172 ASP A O 1
ATOM 1372 N N . GLY A 1 173 ? 8.457 1.847 4.301 1.00 96.00 173 GLY A N 1
ATOM 1373 C CA . GLY A 1 173 ? 7.414 2.715 3.759 1.00 96.00 173 GLY A CA 1
ATOM 1374 C C . GLY A 1 173 ? 7.441 2.708 2.237 1.00 96.00 173 GLY A C 1
ATOM 1375 O O . GLY A 1 173 ? 8.472 3.006 1.650 1.00 96.00 173 GLY A O 1
ATOM 1376 N N . VAL A 1 174 ? 6.304 2.424 1.600 1.00 97.19 174 VAL A N 1
ATOM 1377 C CA . VAL A 1 174 ? 6.201 2.309 0.133 1.00 97.19 174 VAL A CA 1
ATOM 1378 C C . VAL A 1 174 ? 5.478 3.504 -0.477 1.00 97.19 174 VAL A C 1
ATOM 1380 O O . VAL A 1 174 ? 5.941 4.078 -1.456 1.00 97.19 174 VAL A O 1
ATOM 1383 N N . ALA A 1 175 ? 4.342 3.902 0.092 1.00 97.75 175 ALA A N 1
ATOM 1384 C CA . ALA A 1 175 ? 3.573 5.049 -0.385 1.00 97.75 175 ALA A CA 1
ATOM 1385 C C . ALA A 1 175 ? 2.727 5.659 0.736 1.00 97.75 175 ALA A C 1
ATOM 1387 O O . ALA A 1 175 ? 2.446 5.000 1.740 1.00 97.75 175 ALA A O 1
ATOM 1388 N N . VAL A 1 176 ? 2.299 6.909 0.565 1.00 98.12 176 VAL A N 1
ATOM 1389 C CA . VAL A 1 176 ? 1.428 7.597 1.521 1.00 98.12 176 VAL A CA 1
ATOM 1390 C C . VAL A 1 176 ? 0.384 8.472 0.832 1.00 98.12 176 VAL A C 1
ATOM 1392 O O . VAL A 1 176 ? 0.691 9.307 -0.018 1.00 98.12 176 VAL A O 1
ATOM 1395 N N . TRP A 1 177 ? -0.861 8.315 1.269 1.00 97.94 177 TRP A N 1
ATOM 1396 C CA . TRP A 1 177 ? -1.963 9.225 0.982 1.00 97.94 177 TRP A CA 1
ATOM 1397 C C . TRP A 1 177 ? -2.208 10.156 2.171 1.00 97.94 177 TRP A C 1
ATOM 1399 O O . TRP A 1 177 ? -1.978 9.794 3.328 1.00 97.94 177 TRP A O 1
ATOM 1409 N N . VAL A 1 178 ? -2.736 11.344 1.891 1.00 97.38 178 VAL A N 1
ATOM 1410 C CA . VAL A 1 178 ? -3.177 12.321 2.892 1.00 97.38 178 VAL A CA 1
ATOM 1411 C C . VAL A 1 178 ? -4.697 12.405 2.872 1.00 97.38 178 VAL A C 1
ATOM 1413 O O . VAL A 1 178 ? -5.309 12.506 1.808 1.00 97.38 178 VAL A O 1
ATOM 1416 N N . LEU A 1 179 ? -5.312 12.390 4.050 1.00 94.88 179 LEU A N 1
ATOM 1417 C CA . LEU A 1 179 ? -6.747 12.592 4.198 1.00 94.88 179 LEU A CA 1
ATOM 1418 C C . LEU A 1 179 ? -7.064 14.089 4.165 1.00 94.88 179 LEU A C 1
ATOM 1420 O O . LEU A 1 179 ? -6.656 14.843 5.052 1.00 94.88 179 LEU A O 1
ATOM 1424 N N . GLY A 1 180 ? -7.750 14.503 3.102 1.00 86.62 180 GLY A N 1
ATOM 1425 C CA . GLY A 1 180 ? -8.252 15.856 2.882 1.00 86.62 180 GLY A CA 1
ATOM 1426 C C . GLY A 1 180 ? -9.494 16.181 3.691 1.00 86.62 180 GLY A C 1
ATOM 1427 O O . GLY A 1 180 ? -10.072 15.290 4.349 1.00 86.62 180 GLY A O 1
#

Foldseek 3Di:
DDLVVVLLPDDDPDQCPSPDPVSDRADPCCSQQNPDDEAFWAFPDPCCQAAQWAPRFWPVGHQEDAADLPAQDKGKTKTWGNDPPDDCCPNHPAAGFFKWKWALAQANPDIDTATWDDDPTMTMDIGGSNTRHDAFDKIWMKGFQDWQNHGGGPQDNVNCVVCVPPTDTDIDTTTMHGHD

Sequence (180 aa):
MSNEDFGIKHFPADKSHFFRNDGKILTWEEYFIGKIVGEPLQIFSSPEDLHGISQTSFTPPQKYLQASPTSNEIIRFQFSKICTHYDFERHGPGKPYCMVLKVGGVDGRKEDMMAFEFDGFWWWLDVPVRQLGTRGQTVGLFAITSVDGEGARGLSKSGYEGKKGRCGMGFDGVAVWVLG